Protein AF-A0A7S4PPD4-F1 (afdb_monomer_lite)

Structure (mmCIF, N/CA/C/O backbone):
data_AF-A0A7S4PPD4-F1
#
_entry.id   AF-A0A7S4PPD4-F1
#
loop_
_atom_site.group_PDB
_atom_site.id
_atom_site.type_symbol
_atom_site.label_atom_id
_atom_site.label_alt_id
_atom_site.label_comp_id
_atom_site.label_asym_id
_atom_site.label_entity_id
_atom_site.label_seq_id
_atom_site.pdbx_PDB_ins_code
_atom_site.Cartn_x
_atom_site.Cartn_y
_atom_site.Cartn_z
_atom_site.occupancy
_atom_site.B_iso_or_equiv
_atom_site.auth_seq_id
_atom_site.auth_comp_id
_atom_site.auth_asym_id
_atom_site.auth_atom_id
_atom_site.pdbx_PDB_model_num
ATOM 1 N N . MET A 1 1 ? 15.204 -12.768 -31.966 1.00 39.75 1 MET A N 1
ATOM 2 C CA . MET A 1 1 ? 15.527 -13.145 -30.579 1.00 39.75 1 MET A CA 1
ATOM 3 C C . MET A 1 1 ? 14.424 -12.548 -29.740 1.00 39.75 1 MET A C 1
ATOM 5 O O . MET A 1 1 ? 14.304 -11.334 -29.702 1.00 39.75 1 MET A O 1
ATOM 9 N N . THR A 1 2 ? 13.511 -13.377 -29.250 1.00 47.88 2 THR A N 1
ATOM 10 C CA . THR A 1 2 ? 12.399 -12.933 -28.409 1.00 47.88 2 THR A CA 1
ATOM 11 C C . THR A 1 2 ? 12.986 -12.726 -27.021 1.00 47.88 2 THR A C 1
ATOM 13 O O . THR A 1 2 ? 13.083 -13.671 -26.244 1.00 47.88 2 THR A O 1
ATOM 16 N N . GLU A 1 3 ? 13.506 -11.528 -26.757 1.00 46.72 3 GLU A N 1
ATOM 17 C CA . GLU A 1 3 ? 13.796 -11.117 -25.387 1.00 46.72 3 GLU A CA 1
ATOM 18 C C . GLU A 1 3 ? 12.474 -11.192 -24.631 1.00 46.72 3 GLU A C 1
ATOM 20 O O . GLU A 1 3 ? 11.527 -10.461 -24.926 1.00 46.72 3 GLU A O 1
ATOM 25 N N . CYS A 1 4 ? 12.367 -12.163 -23.724 1.00 43.53 4 CYS A N 1
ATOM 26 C CA . CYS A 1 4 ? 11.297 -12.165 -22.745 1.00 43.53 4 CYS A CA 1
ATOM 27 C C . CYS A 1 4 ? 11.366 -10.802 -22.045 1.00 43.53 4 CYS A C 1
ATOM 29 O O . CYS A 1 4 ? 12.443 -10.478 -21.532 1.00 43.53 4 CYS A O 1
ATOM 31 N N . PRO A 1 5 ? 10.290 -9.991 -22.041 1.00 50.38 5 PRO A N 1
ATOM 32 C CA . PRO A 1 5 ? 10.300 -8.749 -21.287 1.00 50.38 5 PRO A CA 1
ATOM 33 C C . PRO A 1 5 ? 10.686 -9.114 -19.857 1.00 50.38 5 PRO A C 1
ATOM 35 O O . PRO A 1 5 ? 10.174 -10.098 -19.314 1.00 50.38 5 PRO A O 1
ATOM 38 N N . HIS A 1 6 ? 11.671 -8.395 -19.317 1.00 52.25 6 HIS A N 1
ATOM 39 C CA . HIS A 1 6 ? 12.204 -8.605 -17.974 1.00 52.25 6 HIS A CA 1
ATOM 40 C C . HIS A 1 6 ? 11.052 -8.912 -17.008 1.00 52.25 6 HIS A C 1
ATOM 42 O O . HIS A 1 6 ? 9.996 -8.295 -17.132 1.00 52.25 6 HIS A O 1
ATOM 48 N N . ALA A 1 7 ? 11.222 -9.846 -16.067 1.00 54.72 7 ALA A N 1
ATOM 49 C CA . ALA A 1 7 ? 10.129 -10.310 -15.198 1.00 54.72 7 ALA A CA 1
ATOM 50 C C . ALA A 1 7 ? 9.372 -9.162 -14.488 1.00 54.72 7 ALA A C 1
ATOM 52 O O . ALA A 1 7 ? 8.185 -9.292 -14.196 1.00 54.72 7 ALA A O 1
ATOM 53 N N . ASP A 1 8 ? 10.038 -8.020 -14.303 1.00 52.19 8 ASP A N 1
ATOM 54 C CA . ASP A 1 8 ? 9.503 -6.790 -13.713 1.00 52.19 8 ASP A CA 1
ATOM 55 C C . ASP A 1 8 ? 8.584 -5.984 -14.658 1.00 52.19 8 ASP A C 1
ATOM 57 O O . ASP A 1 8 ? 7.686 -5.290 -14.196 1.00 52.19 8 ASP A O 1
ATOM 61 N N . PHE A 1 9 ? 8.741 -6.115 -15.982 1.00 54.75 9 PHE A N 1
ATOM 62 C CA . PHE A 1 9 ? 7.872 -5.500 -17.001 1.00 54.75 9 PHE A CA 1
ATOM 63 C C . PHE A 1 9 ? 6.694 -6.391 -17.398 1.00 54.75 9 PHE A C 1
ATOM 65 O O . PHE A 1 9 ? 5.952 -6.072 -18.332 1.00 54.75 9 PHE A O 1
ATOM 72 N N . HIS A 1 10 ? 6.503 -7.531 -16.729 1.00 61.72 10 HIS A N 1
ATOM 73 C CA . HIS A 1 10 ? 5.311 -8.325 -16.971 1.00 61.72 10 HIS A CA 1
ATOM 74 C C . HIS A 1 10 ? 4.081 -7.475 -16.606 1.00 61.72 10 HIS A C 1
ATOM 76 O O . HIS A 1 10 ? 4.024 -6.948 -15.496 1.00 61.72 10 HIS A O 1
ATOM 82 N N . PRO A 1 11 ? 3.056 -7.363 -17.470 1.00 62.78 11 PRO A N 1
ATOM 83 C CA . PRO A 1 11 ? 1.934 -6.436 -17.274 1.00 62.78 11 PRO A CA 1
ATOM 84 C C . PRO A 1 11 ? 1.114 -6.697 -16.003 1.00 62.78 11 PRO A C 1
ATOM 86 O O . PRO A 1 11 ? 0.300 -5.870 -15.615 1.00 62.78 11 PRO A O 1
ATOM 89 N N . VAL A 1 12 ? 1.290 -7.856 -15.364 1.00 64.19 12 VAL A N 1
ATOM 90 C CA . VAL A 1 12 ? 0.705 -8.166 -14.049 1.00 64.19 12 VAL A CA 1
ATOM 91 C C . VAL A 1 12 ? 1.536 -7.572 -12.912 1.00 64.19 12 VAL A C 1
ATOM 93 O O . VAL A 1 12 ? 0.963 -7.021 -11.982 1.00 64.19 12 VAL A O 1
ATOM 96 N N . VAL A 1 13 ? 2.866 -7.656 -13.001 1.00 64.31 13 VAL A N 1
ATOM 97 C CA . VAL A 1 13 ? 3.790 -7.075 -12.015 1.00 64.31 13 VAL A CA 1
ATOM 98 C C . VAL A 1 13 ? 3.718 -5.557 -12.107 1.00 64.31 13 VAL A C 1
ATOM 100 O O . VAL A 1 13 ? 3.440 -4.909 -11.108 1.00 64.31 13 VAL A O 1
ATOM 103 N N . ALA A 1 14 ? 3.777 -5.020 -13.328 1.00 67.25 14 ALA A N 1
ATOM 104 C CA . ALA A 1 14 ? 3.651 -3.592 -13.596 1.00 67.25 14 ALA A CA 1
ATOM 105 C C . ALA A 1 14 ? 2.332 -2.976 -13.103 1.00 67.25 14 ALA A C 1
ATOM 107 O O . ALA A 1 14 ? 2.296 -1.777 -12.890 1.00 67.25 14 ALA A O 1
ATOM 108 N N . LYS A 1 15 ? 1.255 -3.759 -12.920 1.00 68.56 15 LYS A N 1
ATOM 109 C CA . LYS A 1 15 ? -0.036 -3.303 -12.354 1.00 68.56 15 LYS A CA 1
ATOM 110 C C . LYS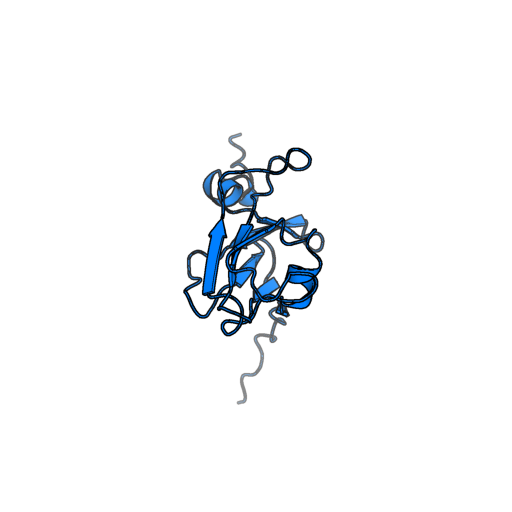 A 1 15 ? -0.088 -3.302 -10.826 1.00 68.56 15 LYS A C 1
ATOM 112 O O . LYS A 1 15 ? -1.053 -2.811 -10.252 1.00 68.56 15 LYS A O 1
ATOM 117 N N . LEU A 1 16 ? 0.883 -3.939 -10.184 1.00 73.44 16 LEU A N 1
ATOM 118 C CA . LEU A 1 16 ? 0.967 -4.094 -8.733 1.00 73.44 16 LEU A CA 1
ATOM 119 C C . LEU A 1 16 ? 2.178 -3.364 -8.150 1.00 73.44 16 LEU A C 1
ATOM 121 O O . LEU A 1 16 ? 2.342 -3.364 -6.931 1.00 73.44 16 LEU A O 1
ATOM 125 N N . THR A 1 17 ? 3.010 -2.772 -9.009 1.00 79.44 17 THR A N 1
ATOM 126 C CA . THR A 1 17 ? 4.183 -1.987 -8.639 1.00 79.44 17 THR A CA 1
ATOM 127 C C . THR A 1 17 ? 3.769 -0.740 -7.875 1.00 79.44 17 THR A C 1
ATOM 129 O O . THR A 1 17 ? 3.018 0.091 -8.372 1.00 79.44 17 THR A O 1
ATOM 132 N N . LEU A 1 18 ? 4.274 -0.601 -6.657 1.00 80.56 18 LEU A N 1
ATOM 133 C CA . LEU A 1 18 ? 4.014 0.561 -5.809 1.00 80.56 18 LEU A CA 1
ATOM 134 C C . LEU A 1 18 ? 5.202 1.511 -5.765 1.00 80.56 18 LEU A C 1
ATOM 136 O O . LEU A 1 18 ? 5.009 2.715 -5.648 1.00 80.56 18 LEU A O 1
ATOM 140 N N . CYS A 1 19 ? 6.416 0.970 -5.840 1.00 79.44 19 CYS A N 1
ATOM 141 C CA . CYS A 1 19 ? 7.635 1.757 -5.826 1.00 79.44 19 CYS A CA 1
ATOM 142 C C . CYS A 1 19 ? 8.847 0.958 -6.311 1.00 79.44 19 CYS A C 1
ATOM 144 O O . CYS A 1 19 ? 8.804 -0.274 -6.390 1.00 79.44 19 CYS A O 1
ATOM 146 N N . ASP A 1 20 ? 9.932 1.670 -6.608 1.00 78.38 20 ASP A N 1
ATOM 147 C CA . ASP A 1 20 ? 11.206 1.072 -6.994 1.00 78.38 20 ASP A CA 1
ATOM 148 C C . ASP A 1 20 ? 12.029 0.653 -5.767 1.00 78.38 20 ASP A C 1
ATOM 150 O O . ASP A 1 20 ? 12.014 1.296 -4.717 1.00 78.38 20 ASP A O 1
ATOM 154 N N . ASP A 1 21 ? 12.762 -0.447 -5.911 1.00 75.56 21 ASP A N 1
ATOM 155 C CA . ASP A 1 21 ? 13.779 -0.893 -4.962 1.00 75.56 21 ASP A CA 1
ATOM 156 C C . ASP A 1 21 ? 15.141 -0.356 -5.425 1.00 75.56 21 ASP A C 1
ATOM 158 O O . ASP A 1 21 ? 15.779 -0.943 -6.306 1.00 75.56 21 ASP A O 1
ATOM 162 N N . GLU A 1 22 ? 15.583 0.766 -4.845 1.00 69.31 22 GLU A N 1
ATOM 163 C CA . GLU A 1 22 ? 16.870 1.401 -5.174 1.00 69.31 22 GLU A CA 1
ATOM 164 C C . GLU A 1 22 ? 18.081 0.501 -4.867 1.00 69.31 22 GLU A C 1
ATOM 166 O O . GLU A 1 22 ? 19.146 0.674 -5.461 1.00 69.31 22 GLU A O 1
ATOM 171 N N . GLU A 1 23 ? 17.938 -0.488 -3.977 1.00 68.69 23 GLU A N 1
ATOM 172 C CA . GLU A 1 23 ? 19.042 -1.364 -3.574 1.00 68.69 23 GLU A CA 1
ATOM 173 C C . GLU A 1 23 ? 19.341 -2.428 -4.641 1.00 68.69 23 GLU A C 1
ATOM 175 O O . GLU A 1 23 ? 20.498 -2.782 -4.877 1.00 68.69 23 GLU A O 1
ATOM 180 N N . THR A 1 24 ? 18.304 -2.937 -5.314 1.00 67.31 24 THR A N 1
ATOM 181 C CA . THR A 1 24 ? 18.438 -4.040 -6.287 1.00 67.31 24 THR A CA 1
ATOM 182 C C . THR A 1 24 ? 17.940 -3.717 -7.693 1.00 67.31 24 THR A C 1
ATOM 184 O O . THR A 1 24 ? 17.929 -4.588 -8.576 1.00 67.31 24 THR A O 1
ATOM 187 N N . ASN A 1 25 ? 17.567 -2.456 -7.925 1.00 70.38 25 ASN A N 1
ATOM 188 C CA . ASN A 1 25 ? 16.954 -1.982 -9.163 1.00 70.38 25 ASN A CA 1
ATOM 189 C C . ASN A 1 25 ? 15.724 -2.838 -9.540 1.00 70.38 25 ASN A C 1
ATOM 191 O O . ASN A 1 25 ? 15.522 -3.187 -10.709 1.00 70.38 25 ASN A O 1
ATOM 195 N N . GLY A 1 26 ? 14.986 -3.272 -8.514 1.00 76.00 26 GLY A N 1
ATOM 196 C CA . GLY A 1 26 ? 13.758 -4.059 -8.599 1.00 76.00 26 GLY A CA 1
ATOM 197 C C . GLY A 1 26 ? 12.530 -3.199 -8.328 1.00 76.00 26 GLY A C 1
ATOM 198 O O . GLY A 1 26 ? 12.621 -1.976 -8.301 1.00 76.00 26 GLY A O 1
ATOM 199 N N . VAL A 1 27 ? 11.385 -3.843 -8.109 1.00 81.75 27 VAL A N 1
ATOM 200 C CA . VAL A 1 27 ? 10.141 -3.154 -7.744 1.00 81.75 27 VAL A CA 1
ATOM 201 C C . VAL A 1 27 ? 9.495 -3.808 -6.532 1.00 81.75 27 VAL A C 1
ATOM 203 O O . VAL A 1 27 ? 9.564 -5.027 -6.357 1.00 81.75 27 VAL A O 1
ATOM 206 N N . PHE A 1 28 ? 8.835 -3.002 -5.707 1.00 85.88 28 PHE A N 1
ATOM 207 C CA . PHE A 1 28 ? 7.973 -3.479 -4.637 1.00 85.88 28 PHE A CA 1
ATOM 208 C C . PHE A 1 28 ? 6.550 -3.648 -5.141 1.00 85.88 28 PHE A C 1
ATOM 210 O O . PHE A 1 28 ? 5.938 -2.713 -5.662 1.00 85.88 28 PHE A O 1
ATOM 217 N N . ILE A 1 29 ? 6.006 -4.839 -4.919 1.00 86.75 29 ILE A N 1
ATOM 218 C CA . ILE A 1 29 ? 4.606 -5.148 -5.194 1.00 86.75 29 ILE A CA 1
ATOM 219 C C . ILE A 1 29 ? 3.872 -5.491 -3.905 1.00 86.75 29 ILE A C 1
ATOM 221 O O . ILE A 1 29 ? 4.461 -6.031 -2.962 1.00 86.75 29 ILE A O 1
ATOM 225 N N . LEU A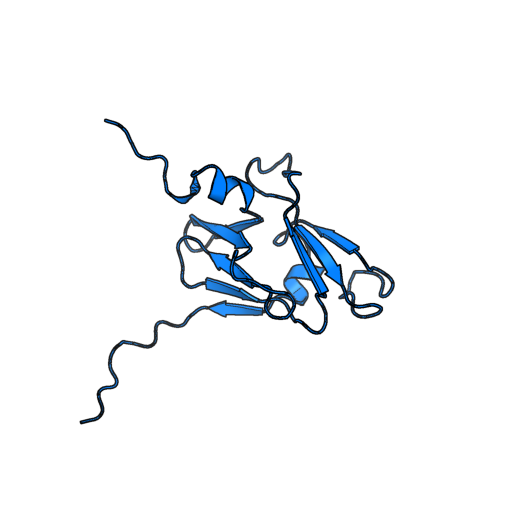 1 30 ? 2.566 -5.220 -3.870 1.00 86.81 30 LEU A N 1
ATOM 226 C CA . LEU A 1 30 ? 1.707 -5.772 -2.826 1.00 86.81 30 LEU A CA 1
ATOM 227 C C . LEU A 1 30 ? 1.666 -7.295 -2.978 1.00 86.81 30 LEU A C 1
ATOM 229 O O . LEU A 1 30 ? 1.279 -7.802 -4.032 1.00 86.81 30 LEU A O 1
ATOM 233 N N . ASP A 1 31 ? 2.060 -8.023 -1.932 1.00 83.56 31 ASP A N 1
ATOM 234 C CA . ASP A 1 31 ? 2.048 -9.483 -1.977 1.00 83.56 31 ASP A CA 1
ATOM 235 C C . ASP A 1 31 ? 0.604 -9.980 -2.187 1.00 83.56 31 ASP A C 1
ATOM 237 O O . ASP A 1 31 ? -0.259 -9.680 -1.358 1.00 83.56 31 ASP A O 1
ATOM 241 N N . PRO A 1 32 ? 0.302 -10.759 -3.242 1.00 73.81 32 PRO A N 1
ATOM 242 C CA . PRO A 1 32 ? -1.031 -11.331 -3.441 1.00 73.81 32 PRO A CA 1
ATOM 243 C C . PRO A 1 32 ? -1.444 -12.303 -2.324 1.00 73.81 32 PRO A C 1
ATOM 245 O O . PRO A 1 32 ? -2.633 -12.549 -2.139 1.00 73.81 32 PRO A O 1
ATOM 248 N N . GLY A 1 33 ? -0.481 -12.857 -1.578 1.00 77.06 33 GLY A N 1
ATOM 249 C CA . GLY A 1 33 ? -0.724 -13.649 -0.372 1.00 77.06 33 GLY A CA 1
ATOM 250 C C . GLY A 1 33 ? -0.928 -12.813 0.894 1.00 77.06 33 GLY A C 1
ATOM 251 O O . GLY A 1 33 ? -1.183 -13.384 1.957 1.00 77.06 33 GLY A O 1
ATOM 252 N N . SER A 1 34 ? -0.801 -11.484 0.812 1.00 77.81 34 SER A N 1
ATOM 253 C CA . SER A 1 34 ? -1.135 -10.607 1.931 1.00 77.81 34 SER A CA 1
ATOM 254 C C . SER A 1 34 ? -2.636 -10.657 2.214 1.00 77.81 34 SER A C 1
ATOM 256 O O . SER A 1 34 ? -3.475 -10.759 1.320 1.00 77.81 34 SER A O 1
ATOM 258 N N . ALA A 1 35 ? -2.968 -10.640 3.497 1.00 76.00 35 ALA A N 1
ATOM 259 C CA . ALA A 1 35 ? -4.329 -10.773 3.988 1.00 76.00 35 ALA A CA 1
ATOM 260 C C . ALA A 1 35 ? -4.626 -9.630 4.963 1.00 76.00 35 ALA A C 1
ATOM 262 O O . ALA A 1 35 ? -3.683 -9.068 5.533 1.00 76.00 35 ALA A O 1
ATOM 263 N N . PRO A 1 36 ? -5.909 -9.318 5.227 1.00 67.94 36 PRO A N 1
ATOM 264 C CA . PRO A 1 36 ? -6.262 -8.496 6.377 1.00 67.94 36 PRO A CA 1
ATOM 265 C C . PRO A 1 36 ? -5.640 -9.147 7.621 1.00 67.94 36 PRO A C 1
ATOM 267 O O . PRO A 1 36 ? -5.976 -10.287 7.940 1.00 67.94 36 PRO A O 1
ATOM 270 N N . ASN A 1 37 ? -4.683 -8.441 8.241 1.00 73.56 37 ASN A N 1
ATOM 271 C CA . ASN A 1 37 ? -3.805 -8.815 9.371 1.00 73.56 37 ASN A CA 1
ATOM 272 C C . ASN A 1 37 ? -2.326 -9.099 9.043 1.00 73.56 37 ASN A C 1
ATOM 274 O O . ASN A 1 37 ? -1.527 -9.212 9.972 1.00 73.56 37 ASN A O 1
ATOM 278 N N . ASN A 1 38 ? -1.932 -9.211 7.774 1.00 82.88 38 ASN A N 1
ATOM 279 C CA . ASN A 1 38 ? -0.529 -9.388 7.377 1.00 82.88 38 ASN A CA 1
ATOM 280 C C . ASN A 1 38 ? -0.259 -8.721 6.025 1.00 82.88 38 ASN A C 1
ATOM 282 O O . ASN A 1 38 ? 0.069 -9.370 5.028 1.00 82.88 38 ASN A O 1
ATOM 286 N N . TRP A 1 39 ? -0.464 -7.409 6.000 1.00 87.31 39 TRP A N 1
ATOM 287 C CA . TRP A 1 39 ? -0.190 -6.573 4.844 1.00 87.31 39 TRP A CA 1
ATOM 288 C C . TRP A 1 39 ? 1.317 -6.414 4.662 1.00 87.31 39 TRP A C 1
ATOM 290 O O . TRP A 1 39 ? 2.017 -5.974 5.578 1.00 87.31 39 TRP A O 1
ATOM 300 N N . ARG A 1 40 ? 1.825 -6.785 3.484 1.00 88.44 40 ARG A N 1
ATOM 301 C CA . ARG A 1 40 ? 3.255 -6.713 3.185 1.00 88.44 40 ARG A CA 1
ATOM 302 C C . ARG A 1 40 ? 3.533 -6.427 1.717 1.00 88.44 40 ARG A C 1
ATOM 304 O O . ARG A 1 40 ? 2.844 -6.948 0.841 1.00 88.44 40 ARG A O 1
ATOM 311 N N . LEU A 1 41 ? 4.564 -5.628 1.479 1.00 87.56 41 LEU A N 1
ATOM 312 C CA . LEU A 1 41 ? 5.166 -5.416 0.171 1.00 87.56 41 LEU A CA 1
ATOM 313 C C . LEU A 1 41 ? 6.401 -6.288 0.060 1.00 87.56 41 LEU A C 1
ATOM 315 O O . LEU A 1 41 ? 7.146 -6.435 1.030 1.00 87.56 41 LEU A O 1
ATOM 319 N N . VAL A 1 42 ? 6.612 -6.859 -1.113 1.00 85.75 42 VAL A N 1
ATOM 320 C CA . VAL A 1 42 ? 7.755 -7.724 -1.400 1.00 85.75 42 VAL A CA 1
ATOM 321 C C . VAL A 1 42 ? 8.503 -7.173 -2.601 1.00 85.75 42 VAL A C 1
ATOM 323 O O . VAL A 1 42 ? 7.877 -6.767 -3.582 1.00 85.75 42 VAL A O 1
ATOM 326 N N . SER A 1 43 ? 9.832 -7.136 -2.507 1.00 84.50 43 SER A N 1
ATOM 327 C CA . SER A 1 43 ? 10.674 -6.838 -3.664 1.00 84.50 43 SER A CA 1
ATOM 328 C C . SER A 1 43 ? 10.658 -8.025 -4.625 1.00 84.50 43 SER A C 1
ATOM 330 O O . SER A 1 43 ? 10.697 -9.185 -4.207 1.00 84.50 43 SER A O 1
ATOM 332 N N . THR A 1 44 ? 10.615 -7.755 -5.927 1.00 79.12 44 THR A N 1
ATOM 333 C CA . THR A 1 44 ? 10.726 -8.797 -6.959 1.00 79.12 44 THR A CA 1
ATOM 334 C C . THR A 1 44 ? 12.144 -9.348 -7.099 1.00 79.12 44 THR A C 1
ATOM 336 O O . THR A 1 44 ? 12.324 -10.441 -7.641 1.00 79.12 44 THR A O 1
ATOM 339 N N . ARG A 1 45 ? 13.156 -8.613 -6.618 1.00 75.31 45 ARG A N 1
ATOM 340 C CA . ARG A 1 45 ? 14.579 -8.924 -6.837 1.00 75.31 45 ARG A CA 1
ATOM 341 C C . ARG A 1 45 ? 15.377 -9.182 -5.565 1.00 75.31 45 ARG A C 1
ATOM 343 O O . ARG A 1 45 ? 16.502 -9.675 -5.654 1.00 75.31 45 ARG A O 1
ATOM 350 N N . SER A 1 46 ? 14.813 -8.904 -4.395 1.00 75.81 46 SER A N 1
ATOM 351 C CA . SER A 1 46 ? 15.475 -9.107 -3.108 1.00 75.81 46 SER A CA 1
ATOM 352 C C . SER A 1 46 ? 14.555 -9.795 -2.100 1.00 75.81 46 SER A C 1
ATOM 354 O O . SER A 1 46 ? 13.336 -9.815 -2.241 1.00 75.81 46 SER A O 1
ATOM 356 N N . ASN A 1 47 ? 15.137 -10.344 -1.030 1.00 76.81 47 ASN A N 1
ATOM 357 C CA . ASN A 1 47 ? 14.370 -10.847 0.120 1.00 76.81 47 ASN A CA 1
ATOM 358 C C . ASN A 1 47 ? 13.924 -9.708 1.056 1.00 76.81 47 ASN A C 1
ATOM 360 O O . ASN A 1 47 ? 13.712 -9.927 2.255 1.00 76.81 47 ASN A O 1
ATOM 364 N N . PHE A 1 48 ? 13.852 -8.484 0.537 1.00 81.06 48 PHE A N 1
ATOM 365 C CA . PHE A 1 48 ? 13.394 -7.333 1.281 1.00 81.06 48 PHE A CA 1
ATOM 366 C C . PHE A 1 48 ? 11.874 -7.273 1.234 1.00 81.06 48 PHE A C 1
ATOM 368 O O . PHE A 1 48 ? 11.248 -7.374 0.174 1.00 81.06 48 PHE A O 1
ATOM 375 N N . MET A 1 49 ? 11.274 -7.120 2.407 1.00 85.69 49 MET A N 1
ATOM 376 C CA . MET A 1 49 ? 9.837 -6.978 2.536 1.00 85.69 49 MET A CA 1
ATOM 377 C C . MET A 1 49 ? 9.500 -5.884 3.537 1.00 85.69 49 MET A C 1
ATOM 379 O O . MET A 1 49 ? 10.108 -5.775 4.600 1.00 85.69 49 MET A O 1
ATOM 383 N N . LEU A 1 50 ? 8.503 -5.083 3.196 1.00 86.25 50 LEU A N 1
ATOM 384 C CA . LEU A 1 50 ? 7.974 -4.030 4.050 1.00 86.25 50 LEU A CA 1
ATOM 385 C C . LEU A 1 50 ? 6.657 -4.529 4.627 1.00 86.25 50 LEU A C 1
ATOM 387 O O . LEU A 1 50 ? 5.770 -4.926 3.878 1.00 86.25 50 LEU A O 1
ATOM 391 N N . THR A 1 51 ? 6.521 -4.555 5.947 1.00 88.19 51 THR A N 1
ATOM 392 C CA . THR A 1 51 ? 5.291 -4.996 6.615 1.00 88.19 51 THR A CA 1
ATOM 393 C C . THR A 1 51 ? 4.561 -3.816 7.224 1.00 88.19 51 THR A C 1
ATOM 395 O O . THR A 1 51 ? 5.196 -2.931 7.792 1.00 88.19 51 THR A O 1
ATOM 398 N N . PHE A 1 52 ? 3.233 -3.835 7.148 1.00 87.56 52 PHE A N 1
ATOM 399 C CA . PHE A 1 52 ? 2.393 -2.840 7.802 1.00 87.56 52 PHE A CA 1
ATOM 400 C C . PHE A 1 52 ? 1.823 -3.382 9.122 1.00 87.56 52 PHE A C 1
ATOM 402 O O . PHE A 1 52 ? 1.434 -4.555 9.184 1.00 87.56 52 PHE A O 1
ATOM 409 N N . PRO A 1 53 ? 1.726 -2.538 10.163 1.00 86.62 53 PRO A N 1
ATOM 410 C CA . PRO A 1 53 ? 1.114 -2.900 11.433 1.00 86.62 53 PRO A CA 1
ATOM 411 C C . PRO A 1 53 ? -0.381 -3.175 11.252 1.00 86.62 53 PRO A C 1
ATOM 413 O O . PRO A 1 53 ? -1.145 -2.323 10.793 1.00 86.62 53 PRO A O 1
ATOM 416 N N . SER A 1 54 ? -0.810 -4.385 11.612 1.00 84.06 54 SER A N 1
ATOM 417 C CA . SER A 1 54 ? -2.195 -4.843 11.446 1.00 84.06 54 SER A CA 1
ATOM 418 C C . SER A 1 54 ? -3.185 -4.189 12.406 1.00 84.06 54 SER A C 1
ATOM 420 O O . SER A 1 54 ? -4.382 -4.191 12.147 1.00 84.06 54 SER A O 1
ATOM 422 N N . ASP A 1 55 ? -2.705 -3.610 13.504 1.00 84.38 55 ASP A N 1
ATOM 423 C CA . ASP A 1 55 ? -3.507 -2.826 14.443 1.00 84.38 55 ASP A CA 1
ATOM 424 C C . ASP A 1 55 ? -3.810 -1.408 13.929 1.00 84.38 55 ASP A C 1
ATOM 426 O O . ASP A 1 55 ? -4.711 -0.740 14.444 1.00 84.38 55 ASP A O 1
ATOM 430 N N . VAL A 1 56 ? -3.080 -0.967 12.901 1.00 85.50 56 VAL A N 1
ATOM 431 C CA . VAL A 1 56 ? -3.232 0.338 12.249 1.00 85.50 56 VAL A CA 1
ATOM 432 C C . VAL A 1 56 ? -3.932 0.189 10.905 1.00 85.50 56 VAL A C 1
ATOM 434 O O . VAL A 1 56 ? -4.928 0.871 10.655 1.00 85.50 56 VAL A O 1
ATOM 437 N N . VAL A 1 57 ? -3.451 -0.721 10.056 1.00 88.69 57 VAL A N 1
ATOM 438 C CA . VAL A 1 57 ? -3.931 -0.896 8.683 1.00 88.69 57 VAL A CA 1
ATOM 439 C C . VAL A 1 57 ? -4.999 -1.978 8.622 1.00 88.69 57 VAL A C 1
ATOM 441 O O . VAL A 1 57 ? -4.725 -3.168 8.773 1.00 88.69 57 VAL A O 1
ATOM 444 N N . HIS A 1 58 ? -6.219 -1.555 8.310 1.00 87.44 58 HIS A N 1
ATOM 445 C CA . HIS A 1 58 ? -7.347 -2.444 8.092 1.00 87.44 58 HIS A CA 1
ATOM 446 C C . HIS A 1 58 ? -7.258 -3.126 6.722 1.00 87.44 58 HIS A C 1
ATOM 448 O O . HIS A 1 58 ? -7.383 -4.350 6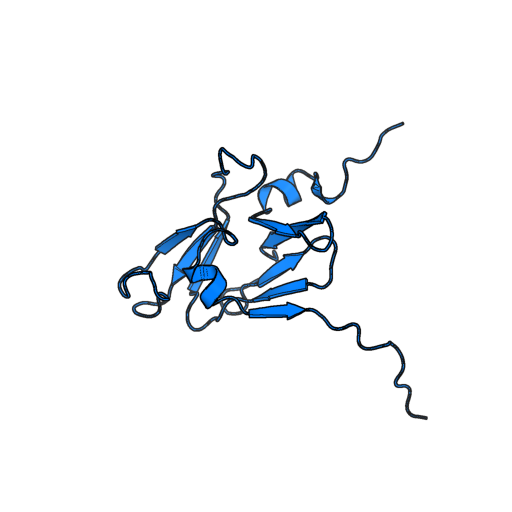.615 1.00 87.44 58 HIS A O 1
ATOM 454 N N . LYS A 1 59 ? -7.012 -2.343 5.665 1.00 88.00 59 LYS A N 1
ATOM 455 C CA . LYS A 1 59 ? -7.023 -2.836 4.285 1.00 88.00 59 LYS A CA 1
ATOM 456 C C . LYS A 1 59 ? -6.086 -2.045 3.380 1.00 88.00 59 LYS A C 1
ATOM 458 O O . LYS A 1 59 ? -6.018 -0.826 3.474 1.00 88.00 59 LYS A O 1
ATOM 463 N N . LEU A 1 60 ? -5.417 -2.752 2.471 1.00 88.31 60 LEU A N 1
ATOM 464 C CA . LEU A 1 60 ? -4.643 -2.164 1.383 1.00 88.31 60 LEU A CA 1
ATOM 465 C C . LEU A 1 60 ? -5.308 -2.461 0.045 1.00 88.31 60 LEU A C 1
ATOM 467 O O . LEU A 1 60 ? -5.750 -3.581 -0.206 1.00 88.31 60 LEU A O 1
ATOM 471 N N . THR A 1 61 ? -5.389 -1.451 -0.812 1.00 86.88 61 THR A N 1
ATOM 472 C CA . THR A 1 61 ? -5.903 -1.581 -2.176 1.00 86.88 61 THR A CA 1
ATOM 473 C C . THR A 1 61 ? -4.974 -0.838 -3.123 1.00 86.88 61 THR A C 1
ATOM 475 O O . THR A 1 61 ? -4.790 0.367 -2.981 1.00 86.88 61 THR A O 1
ATOM 478 N N . VAL A 1 62 ? -4.401 -1.546 -4.094 1.00 86.88 62 VAL A N 1
ATOM 479 C CA . VAL A 1 62 ? -3.650 -0.916 -5.187 1.00 86.88 62 VAL A CA 1
ATOM 480 C C . VAL A 1 62 ? -4.660 -0.350 -6.180 1.00 86.88 62 VAL A C 1
ATOM 482 O O . VAL A 1 62 ? -5.515 -1.085 -6.682 1.00 86.88 62 VAL A O 1
ATOM 485 N N . LEU A 1 63 ? -4.613 0.957 -6.417 1.00 85.94 63 LEU A N 1
ATOM 486 C CA . LEU A 1 63 ? -5.458 1.619 -7.404 1.00 85.94 63 LEU A CA 1
ATOM 487 C C . LEU A 1 63 ? -4.792 1.566 -8.776 1.00 85.94 63 LEU A C 1
ATOM 489 O O . LEU A 1 63 ? -3.580 1.487 -8.882 1.00 85.94 63 LEU A O 1
ATOM 493 N N . SER A 1 64 ? -5.588 1.647 -9.840 1.00 78.19 64 SER A N 1
ATOM 494 C CA . SER A 1 64 ? -5.071 1.745 -11.216 1.00 78.19 64 SER A CA 1
ATOM 495 C C . SER A 1 64 ? -4.620 3.164 -11.594 1.00 78.19 64 SER A C 1
ATOM 497 O O . SER A 1 64 ? -4.352 3.424 -12.763 1.00 78.19 64 SER A O 1
ATOM 499 N N . GLU A 1 65 ? -4.626 4.088 -10.631 1.00 81.50 65 GLU A N 1
ATOM 500 C CA . GLU A 1 65 ? -4.107 5.445 -10.786 1.00 81.50 65 GLU A CA 1
ATOM 501 C C . GLU A 1 65 ? -2.577 5.376 -10.682 1.00 81.50 65 GLU A C 1
ATOM 503 O O . GLU A 1 65 ? -2.062 4.900 -9.671 1.00 81.50 65 GLU A O 1
ATOM 508 N N . THR A 1 66 ? -1.869 5.822 -11.720 1.00 76.50 66 THR A N 1
ATOM 509 C CA . THR A 1 66 ? -0.400 5.862 -11.761 1.00 76.50 66 THR A CA 1
ATOM 510 C C . THR A 1 66 ? 0.121 7.278 -11.575 1.00 76.50 66 THR A C 1
ATOM 512 O O . THR A 1 66 ? -0.544 8.241 -11.971 1.00 76.50 66 THR A O 1
ATOM 515 N N . ASP A 1 67 ? 1.333 7.400 -11.039 1.00 70.88 67 ASP A N 1
ATOM 516 C CA . ASP A 1 67 ? 1.998 8.693 -10.922 1.00 70.88 67 ASP A CA 1
ATOM 517 C C . ASP A 1 67 ? 2.328 9.278 -12.312 1.00 70.88 67 ASP A C 1
ATOM 519 O O . ASP A 1 67 ? 2.913 8.586 -13.151 1.00 70.88 67 ASP A O 1
ATOM 523 N N . PRO A 1 68 ? 1.974 10.544 -12.606 1.00 65.88 68 PRO A N 1
ATOM 524 C CA . PRO A 1 68 ? 2.400 11.214 -13.835 1.00 65.88 68 PRO A CA 1
ATOM 525 C C . PRO A 1 68 ? 3.926 11.390 -13.969 1.00 65.88 68 PRO A C 1
ATOM 527 O O . PRO A 1 68 ? 4.400 11.587 -15.088 1.00 65.88 68 PRO A O 1
ATOM 530 N N . ALA A 1 69 ? 4.693 11.346 -12.875 1.00 65.56 69 ALA A N 1
ATOM 531 C CA . ALA A 1 69 ? 6.157 11.396 -12.881 1.00 65.56 69 ALA A CA 1
ATOM 532 C C . ALA A 1 69 ? 6.799 10.014 -13.102 1.00 65.56 69 ALA A C 1
ATOM 534 O O . ALA A 1 69 ? 7.859 9.920 -13.723 1.00 65.56 69 ALA A O 1
ATOM 535 N N . CYS A 1 70 ? 6.133 8.951 -12.644 1.00 63.91 70 CYS A N 1
ATOM 536 C CA . CYS A 1 70 ? 6.595 7.569 -12.710 1.00 63.91 70 CYS A CA 1
ATOM 537 C C . CYS A 1 70 ? 5.465 6.680 -13.256 1.00 63.91 70 CYS A C 1
ATOM 539 O O . CYS A 1 70 ? 4.650 6.168 -12.491 1.00 63.91 70 CYS A O 1
ATOM 541 N N . GLU A 1 71 ? 5.443 6.436 -14.575 1.00 61.72 71 GLU A N 1
ATOM 542 C CA . GLU A 1 71 ? 4.376 5.676 -15.271 1.00 61.72 71 GLU A CA 1
ATOM 543 C C . GLU A 1 71 ? 4.093 4.276 -14.685 1.00 61.72 71 GLU A C 1
ATOM 545 O O . GLU A 1 71 ? 3.043 3.691 -14.948 1.00 61.72 71 GLU A O 1
ATOM 550 N N . ASN A 1 72 ? 5.015 3.732 -13.888 1.00 66.62 72 ASN A N 1
ATOM 551 C CA . ASN A 1 72 ? 4.926 2.389 -13.324 1.00 66.62 72 ASN A CA 1
ATOM 552 C C . ASN A 1 72 ? 4.556 2.349 -11.833 1.00 66.62 72 ASN A C 1
ATOM 554 O O . ASN A 1 72 ? 4.432 1.249 -11.297 1.00 66.62 72 ASN A O 1
ATOM 558 N N . HIS A 1 73 ? 4.399 3.484 -11.143 1.00 77.25 73 HIS A N 1
ATOM 559 C CA . HIS A 1 73 ? 4.056 3.502 -9.713 1.00 77.25 73 HIS A CA 1
ATOM 560 C C . HIS A 1 73 ? 2.560 3.695 -9.529 1.00 77.25 73 HIS A C 1
ATOM 562 O O . HIS A 1 73 ? 2.003 4.727 -9.900 1.00 77.25 73 HIS A O 1
ATOM 568 N N . HIS A 1 74 ? 1.906 2.689 -8.956 1.00 83.38 74 HIS A N 1
ATOM 569 C CA . HIS A 1 74 ? 0.479 2.727 -8.663 1.00 83.38 74 HIS A CA 1
ATOM 570 C C . HIS A 1 74 ? 0.211 3.349 -7.299 1.00 83.38 74 HIS A C 1
ATOM 572 O O . HIS A 1 74 ? 0.937 3.134 -6.327 1.00 83.38 74 HIS A O 1
ATOM 578 N N . LEU A 1 75 ? -0.894 4.080 -7.218 1.00 85.62 75 LEU A N 1
ATOM 579 C CA . LEU A 1 75 ? -1.350 4.717 -5.996 1.00 85.62 75 LEU A CA 1
ATOM 580 C C . LEU A 1 75 ? -1.870 3.663 -5.010 1.00 85.62 75 LEU A C 1
ATOM 582 O O . LEU A 1 75 ? -2.756 2.862 -5.332 1.00 85.62 75 LEU A O 1
ATOM 586 N N . LEU A 1 76 ? -1.358 3.680 -3.778 1.00 87.88 76 LEU A N 1
ATOM 587 C CA . LEU A 1 76 ? -1.830 2.796 -2.720 1.00 87.88 76 LEU A CA 1
ATOM 588 C C . LEU A 1 76 ? -2.937 3.485 -1.927 1.00 87.88 76 LEU A C 1
ATOM 590 O O . LEU A 1 76 ? -2.740 4.546 -1.337 1.00 87.88 76 LEU A O 1
ATOM 594 N N . GLN A 1 77 ? -4.102 2.850 -1.862 1.00 89.81 77 GLN A N 1
ATOM 595 C CA . GLN A 1 77 ? -5.150 3.223 -0.927 1.00 89.81 77 GLN A CA 1
ATOM 596 C C . GLN A 1 77 ? -5.034 2.382 0.343 1.00 89.81 77 GLN A C 1
ATOM 598 O O . GLN A 1 77 ? -5.198 1.158 0.326 1.00 89.81 77 GLN A O 1
ATOM 603 N N . VAL A 1 78 ? -4.796 3.070 1.450 1.00 89.25 78 VAL A N 1
ATOM 604 C CA . VAL A 1 78 ? -4.667 2.517 2.792 1.00 89.25 78 VAL A CA 1
ATOM 605 C C . VAL A 1 78 ? -5.926 2.857 3.574 1.00 89.25 78 VAL A C 1
ATOM 607 O O . VAL A 1 78 ? -6.294 4.021 3.718 1.00 89.25 78 VAL A O 1
ATOM 610 N N . GLU A 1 79 ? -6.610 1.838 4.073 1.00 89.44 79 GLU A N 1
ATOM 611 C CA . GLU A 1 79 ? -7.721 1.996 5.004 1.00 89.44 79 GLU A CA 1
ATOM 612 C C . GLU A 1 79 ? -7.209 1.727 6.421 1.00 89.44 79 GLU A C 1
ATOM 614 O O . GLU A 1 79 ? -6.679 0.646 6.698 1.00 89.44 79 GLU A O 1
ATOM 619 N N . PHE A 1 80 ? -7.368 2.694 7.321 1.00 88.25 80 PHE A N 1
ATOM 620 C CA . PHE A 1 80 ? -6.956 2.582 8.715 1.00 88.25 80 PHE A CA 1
ATOM 621 C C . PHE A 1 80 ? -8.106 2.145 9.613 1.00 88.25 80 PHE A C 1
ATOM 623 O O . PHE A 1 80 ? -9.285 2.416 9.367 1.00 88.25 80 PHE A O 1
ATOM 630 N N . HIS A 1 81 ? -7.746 1.526 10.732 1.00 86.38 81 HIS A N 1
ATOM 631 C CA . HIS A 1 81 ? -8.663 1.389 11.850 1.00 86.38 81 HIS A CA 1
ATOM 632 C C . HIS A 1 81 ? -9.048 2.774 12.405 1.00 86.38 81 HIS A C 1
ATOM 634 O O . HIS A 1 81 ? -8.242 3.705 12.443 1.00 86.38 81 HIS A O 1
ATOM 640 N N . LYS A 1 82 ? -10.302 2.925 12.849 1.00 84.38 82 LYS A N 1
ATOM 641 C CA . LYS A 1 82 ? -10.823 4.199 13.376 1.00 84.38 82 LYS A CA 1
ATOM 642 C C . LYS A 1 82 ? -9.953 4.705 14.531 1.00 84.38 82 LYS A C 1
ATOM 644 O O . LYS A 1 82 ? -9.777 3.988 15.515 1.00 84.38 82 LYS A O 1
ATOM 649 N N . GLY A 1 83 ? -9.437 5.931 14.421 1.00 81.56 83 GLY A N 1
ATOM 650 C CA . GLY A 1 83 ? -8.582 6.536 15.447 1.00 81.56 83 GLY A CA 1
ATOM 651 C C . GLY A 1 83 ? -7.141 6.016 15.469 1.00 81.56 83 GLY A C 1
ATOM 652 O O . GLY A 1 83 ? -6.423 6.290 16.429 1.00 81.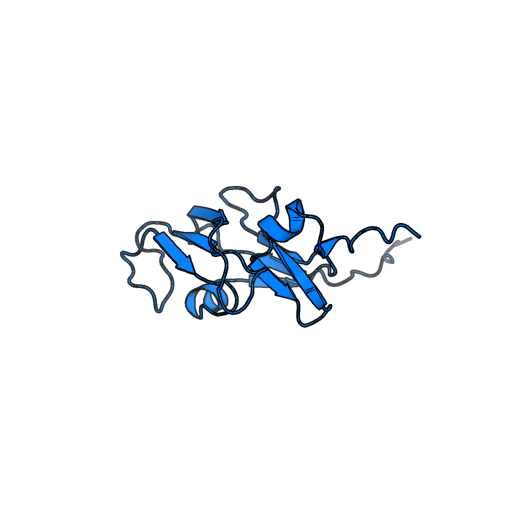56 83 GLY A O 1
ATOM 653 N N . LYS A 1 84 ? -6.718 5.241 14.461 1.00 84.00 84 LYS A N 1
ATOM 654 C CA . LYS A 1 84 ? -5.371 4.651 14.370 1.00 84.00 84 LYS A CA 1
ATOM 655 C C . LYS A 1 84 ? -4.519 5.224 13.240 1.00 84.00 84 LYS A C 1
ATOM 657 O O . LYS A 1 84 ? -3.414 4.737 13.036 1.00 84.00 84 LYS A O 1
ATOM 662 N N . ALA A 1 85 ? -5.002 6.239 12.525 1.00 82.38 85 ALA A N 1
ATOM 663 C CA . ALA A 1 85 ? -4.224 6.883 11.472 1.00 82.38 85 ALA A CA 1
ATOM 664 C C . ALA A 1 85 ? -2.895 7.438 12.033 1.00 82.38 85 ALA A C 1
ATOM 666 O O . ALA A 1 85 ? -2.908 8.073 13.096 1.00 82.38 85 ALA A O 1
ATOM 667 N N . PRO A 1 86 ? -1.758 7.189 11.362 1.00 81.50 86 PRO A N 1
ATOM 668 C CA . PRO A 1 86 ? -0.462 7.657 11.831 1.00 81.50 86 PRO A CA 1
ATOM 669 C C . PRO A 1 86 ? -0.260 9.158 11.583 1.00 81.50 86 PRO A C 1
ATOM 671 O O . PRO A 1 86 ? -0.742 9.678 10.578 1.00 81.50 86 PRO A O 1
ATOM 674 N N . PRO A 1 87 ? 0.497 9.867 12.438 1.00 77.19 87 PRO A N 1
ATOM 675 C CA . PRO A 1 87 ? 0.931 11.232 12.145 1.00 77.19 87 PRO A CA 1
ATOM 676 C C . PRO A 1 87 ? 1.762 11.259 10.848 1.00 77.19 87 PRO A C 1
ATOM 678 O O . PRO A 1 87 ? 2.552 10.337 10.648 1.00 77.19 87 PRO A O 1
ATOM 681 N N . PRO A 1 88 ? 1.644 12.288 9.988 1.00 75.69 88 PRO A N 1
ATOM 682 C CA . PRO A 1 88 ? 0.911 13.553 10.148 1.00 75.69 88 PRO A CA 1
ATOM 683 C C . PRO A 1 88 ? -0.594 13.516 9.810 1.00 75.69 88 PRO A C 1
ATOM 685 O O . PRO A 1 88 ? -1.232 14.571 9.791 1.00 75.69 88 PRO A O 1
ATOM 688 N N . LEU A 1 89 ? -1.186 12.350 9.540 1.00 79.62 89 LEU A N 1
ATOM 689 C CA . LEU A 1 89 ? -2.603 12.268 9.183 1.00 79.62 89 LEU A CA 1
ATOM 690 C C . LEU A 1 89 ? -3.499 12.564 10.396 1.00 79.62 89 LEU A C 1
ATOM 692 O O . LEU A 1 89 ? -3.188 12.162 11.522 1.00 79.62 89 LEU A O 1
ATOM 696 N N . PRO A 1 90 ? -4.643 13.241 10.194 1.00 79.88 90 PRO A N 1
ATOM 697 C CA . PRO A 1 90 ? -5.607 13.434 11.264 1.00 79.88 90 PRO A CA 1
ATOM 698 C C . PRO A 1 90 ? -6.151 12.078 11.729 1.00 79.88 90 PRO A C 1
ATOM 700 O O . PRO A 1 90 ? -6.437 11.209 10.905 1.00 79.88 90 PRO A O 1
ATOM 703 N N . SER A 1 91 ? -6.341 11.897 13.040 1.00 75.62 91 SER A N 1
ATOM 704 C CA . SER A 1 91 ? -6.774 10.617 13.634 1.00 75.62 91 SER A CA 1
ATOM 705 C C . SER A 1 91 ? -8.136 10.118 13.126 1.00 75.62 91 SER A C 1
ATOM 707 O O . SER A 1 91 ? -8.422 8.924 13.217 1.00 75.62 91 SER A O 1
ATOM 709 N N . ASP A 1 92 ? -8.950 11.010 12.556 1.00 78.19 92 ASP A N 1
ATOM 710 C CA . ASP A 1 92 ? -10.243 10.698 11.932 1.00 78.19 92 ASP A CA 1
ATOM 711 C C . ASP A 1 92 ? -10.125 10.190 10.482 1.00 78.19 92 ASP A C 1
ATOM 713 O O . ASP A 1 92 ? -11.130 9.853 9.851 1.00 78.19 92 ASP A O 1
ATOM 717 N N . THR A 1 93 ? -8.910 10.108 9.934 1.00 80.44 93 THR A N 1
ATOM 718 C CA . THR A 1 93 ? -8.670 9.604 8.577 1.00 80.44 93 THR A CA 1
ATOM 719 C C . THR A 1 93 ? -8.918 8.103 8.526 1.00 80.44 93 THR A C 1
ATOM 721 O O . THR A 1 93 ? -8.155 7.309 9.068 1.00 80.44 93 THR A O 1
ATOM 724 N N . VAL A 1 94 ? -9.992 7.703 7.848 1.00 84.81 94 VAL A N 1
ATOM 725 C CA . VAL A 1 94 ? -10.319 6.285 7.625 1.00 84.81 94 VAL A CA 1
ATOM 726 C C . VAL A 1 94 ? -9.622 5.746 6.380 1.00 84.81 94 VAL A C 1
ATOM 728 O O . VAL A 1 94 ? -9.222 4.590 6.356 1.00 84.81 94 VAL A O 1
ATOM 731 N N . THR A 1 95 ? -9.457 6.573 5.350 1.00 87.25 95 THR A N 1
ATOM 732 C CA . THR A 1 95 ? -8.859 6.179 4.072 1.00 87.25 95 THR A CA 1
ATOM 733 C C . THR A 1 95 ? -7.866 7.227 3.613 1.00 87.25 95 THR A C 1
ATOM 735 O O . THR A 1 95 ? -8.214 8.406 3.554 1.00 87.25 95 THR A O 1
ATOM 738 N N . HIS A 1 96 ? -6.670 6.792 3.240 1.00 87.31 96 HIS A N 1
ATOM 739 C CA . HIS A 1 96 ? -5.602 7.640 2.729 1.00 87.31 96 HIS A CA 1
ATOM 740 C C . HIS A 1 96 ? -5.049 7.057 1.437 1.00 87.31 96 HIS A C 1
ATOM 742 O O . HIS A 1 96 ? -4.835 5.850 1.343 1.00 87.31 96 HIS A O 1
ATOM 748 N N . LYS A 1 97 ? -4.863 7.902 0.426 1.00 89.25 97 LYS A N 1
ATOM 749 C CA . LYS A 1 97 ? -4.264 7.511 -0.850 1.00 89.25 97 LYS A CA 1
ATOM 750 C C . LYS A 1 97 ? -2.878 8.127 -0.920 1.00 89.25 97 LYS A C 1
ATOM 752 O O . LYS A 1 97 ? -2.756 9.337 -0.754 1.00 89.25 97 LYS A O 1
ATOM 757 N N . CYS A 1 98 ? -1.865 7.310 -1.156 1.00 84.81 98 CYS A N 1
ATOM 758 C CA . CYS A 1 98 ? -0.483 7.760 -1.108 1.00 84.81 98 CYS A CA 1
ATOM 759 C C . CYS A 1 98 ? 0.438 6.896 -1.965 1.00 84.81 98 CYS A C 1
ATOM 761 O O . CYS A 1 98 ? 0.150 5.725 -2.235 1.00 84.81 98 CYS A O 1
ATOM 763 N N . TYR A 1 99 ? 1.561 7.487 -2.360 1.00 83.44 99 TYR A N 1
ATOM 764 C CA . TYR A 1 99 ? 2.703 6.753 -2.884 1.00 83.44 99 TYR A CA 1
ATOM 765 C C . TYR A 1 99 ? 3.583 6.352 -1.711 1.00 83.44 99 TYR A C 1
ATOM 767 O O . TYR A 1 99 ? 4.001 7.184 -0.910 1.00 83.44 99 TYR A O 1
ATOM 775 N N . VAL A 1 100 ? 3.831 5.055 -1.585 1.00 80.38 100 VAL A N 1
ATOM 776 C CA . VAL A 1 100 ? 4.371 4.459 -0.357 1.00 80.38 100 VAL A CA 1
ATOM 777 C C . VAL A 1 100 ? 5.749 5.009 0.022 1.00 80.38 100 VAL A C 1
ATOM 779 O O . VAL A 1 100 ? 6.039 5.144 1.207 1.00 80.38 100 VAL A O 1
ATOM 782 N N . LEU A 1 101 ? 6.589 5.334 -0.965 1.00 73.44 101 LEU A N 1
ATOM 783 C CA . LEU A 1 101 ? 7.908 5.924 -0.719 1.00 73.44 101 LEU A CA 1
ATOM 784 C C . LEU A 1 101 ? 7.892 7.443 -0.580 1.00 73.44 101 LEU A C 1
ATOM 786 O O . LEU A 1 101 ? 8.848 7.980 -0.042 1.00 73.44 101 LEU A O 1
ATOM 790 N N . GLU A 1 102 ? 6.862 8.146 -1.038 1.00 76.38 102 GLU A N 1
ATOM 791 C CA . GLU A 1 102 ? 6.816 9.611 -0.917 1.00 76.38 102 GLU A CA 1
ATOM 792 C C . GLU A 1 102 ? 6.079 10.068 0.343 1.00 76.38 102 GLU A C 1
ATOM 794 O O . GLU A 1 102 ? 6.181 11.222 0.751 1.00 76.38 102 GLU A O 1
ATOM 799 N N . ASP A 1 103 ? 5.321 9.165 0.964 1.00 82.75 103 ASP A N 1
ATOM 800 C CA . ASP A 1 103 ? 4.479 9.481 2.104 1.00 82.75 103 ASP A CA 1
ATOM 801 C C . ASP A 1 103 ? 5.188 9.212 3.436 1.00 82.75 103 ASP A C 1
ATOM 803 O O . ASP A 1 103 ? 5.377 8.067 3.858 1.00 82.75 103 ASP A O 1
ATOM 807 N N . ASP A 1 104 ? 5.529 10.298 4.132 1.00 79.50 104 ASP A N 1
ATOM 808 C CA . ASP A 1 104 ? 6.165 10.272 5.453 1.00 79.50 104 ASP A CA 1
ATOM 809 C C . ASP A 1 104 ? 5.354 9.478 6.494 1.00 79.50 104 ASP A C 1
ATOM 811 O O . ASP A 1 104 ? 5.927 8.843 7.385 1.00 79.50 104 ASP A O 1
ATOM 815 N N . ALA A 1 105 ? 4.017 9.485 6.399 1.00 82.94 105 ALA A N 1
ATOM 816 C CA . ALA A 1 105 ? 3.160 8.749 7.326 1.00 82.94 105 ALA A CA 1
ATOM 817 C C . ALA A 1 105 ? 3.330 7.240 7.125 1.00 82.94 105 ALA A C 1
ATOM 819 O O . ALA A 1 105 ? 3.382 6.482 8.098 1.00 82.94 105 ALA A O 1
ATOM 820 N N . MET A 1 106 ? 3.417 6.802 5.864 1.00 83.38 106 MET A N 1
ATOM 821 C CA . MET A 1 106 ? 3.620 5.396 5.515 1.00 83.38 106 MET A CA 1
ATOM 822 C C . MET A 1 106 ? 5.011 4.933 5.903 1.00 83.38 106 MET A C 1
ATOM 824 O O . MET A 1 106 ? 5.132 3.928 6.605 1.00 83.38 106 MET A O 1
ATOM 828 N N . GLN A 1 107 ? 6.043 5.703 5.560 1.00 82.56 107 GLN A N 1
ATOM 829 C CA . GLN A 1 107 ? 7.406 5.401 5.991 1.00 82.56 107 GLN A CA 1
ATOM 830 C C . GLN A 1 107 ? 7.519 5.279 7.518 1.00 82.56 107 GLN A C 1
ATOM 832 O O . GLN A 1 107 ? 8.243 4.417 8.013 1.00 82.56 107 GLN A O 1
ATOM 837 N N . GLY A 1 108 ? 6.769 6.092 8.271 1.00 81.88 108 GLY A N 1
ATOM 838 C CA . GLY A 1 108 ? 6.776 6.074 9.734 1.00 81.88 108 GLY A CA 1
ATOM 839 C C . GLY A 1 108 ? 6.145 4.835 10.378 1.00 81.88 108 GLY A C 1
ATOM 840 O O . GLY A 1 108 ? 6.523 4.482 11.496 1.00 81.88 108 GLY A O 1
ATOM 841 N N . ILE A 1 109 ? 5.199 4.166 9.708 1.00 83.81 109 ILE A N 1
ATOM 842 C CA . ILE A 1 109 ? 4.550 2.949 10.237 1.00 83.81 109 ILE A CA 1
ATOM 843 C C . ILE A 1 109 ? 5.109 1.656 9.661 1.00 83.81 109 ILE A C 1
ATOM 845 O O . ILE A 1 109 ? 4.881 0.587 10.226 1.00 83.81 109 ILE A O 1
ATOM 849 N N . MET A 1 110 ? 5.774 1.726 8.515 1.00 84.94 110 MET A N 1
ATOM 850 C CA . MET A 1 110 ? 6.253 0.543 7.824 1.00 84.94 110 MET A CA 1
ATOM 851 C C . MET A 1 110 ? 7.466 -0.044 8.532 1.00 84.94 110 MET A C 1
ATOM 853 O O . MET A 1 110 ? 8.454 0.626 8.815 1.00 84.94 110 MET A O 1
ATOM 857 N N . GLU A 1 111 ? 7.414 -1.349 8.761 1.00 83.31 111 GLU A N 1
ATOM 858 C CA . GLU A 1 111 ? 8.551 -2.094 9.270 1.00 83.31 111 GLU A CA 1
ATOM 859 C C . GLU A 1 111 ? 9.278 -2.771 8.113 1.00 83.31 111 GLU A C 1
ATOM 861 O O . GLU A 1 111 ? 8.754 -3.699 7.487 1.00 83.31 111 GLU A O 1
ATOM 866 N N . ALA A 1 112 ? 10.516 -2.351 7.863 1.00 80.75 112 ALA A N 1
ATOM 867 C CA . ALA A 1 112 ? 11.412 -3.058 6.965 1.00 80.75 112 ALA A CA 1
ATOM 868 C C . ALA A 1 112 ? 11.891 -4.367 7.601 1.00 80.75 112 ALA A C 1
ATOM 870 O O . ALA A 1 112 ? 12.650 -4.385 8.571 1.00 80.75 112 ALA A O 1
ATOM 871 N N . LYS A 1 113 ? 11.465 -5.489 7.023 1.00 76.06 113 LYS A N 1
ATOM 872 C CA . LYS A 1 113 ? 11.979 -6.822 7.322 1.00 76.06 113 LYS A CA 1
ATOM 873 C C . LYS A 1 113 ? 12.852 -7.264 6.156 1.00 76.06 113 LYS A C 1
ATOM 875 O O . LYS A 1 113 ? 12.380 -7.827 5.175 1.00 76.06 113 LYS A O 1
ATOM 880 N N . SER A 1 114 ? 14.155 -7.035 6.284 1.00 66.12 114 SER A N 1
ATOM 881 C CA . SER A 1 114 ? 15.124 -7.683 5.404 1.00 66.12 114 SER A CA 1
ATOM 882 C C . SER A 1 114 ? 15.312 -9.125 5.869 1.00 66.12 114 SER A C 1
ATOM 884 O O . SER A 1 114 ? 15.703 -9.380 7.015 1.00 66.12 114 SER A O 1
ATOM 886 N N . GLY A 1 115 ? 14.989 -10.086 5.003 1.00 52.09 115 GLY A N 1
ATOM 887 C CA . GLY A 1 115 ? 15.313 -11.486 5.227 1.00 52.09 115 GLY A CA 1
ATOM 888 C C . GLY A 1 115 ? 16.826 -11.656 5.242 1.00 52.09 115 GLY A C 1
ATOM 889 O O . GLY A 1 115 ? 17.429 -11.929 4.208 1.00 52.09 115 GLY A O 1
ATOM 890 N N . SER A 1 116 ? 17.449 -11.498 6.413 1.00 42.22 116 SER A N 1
ATOM 891 C CA . SER A 1 116 ? 18.856 -11.832 6.599 1.00 42.22 116 SER A CA 1
ATOM 892 C C . SER A 1 116 ? 19.036 -13.280 6.157 1.00 42.22 116 SER A C 1
ATOM 894 O O . SER A 1 116 ? 18.375 -14.182 6.685 1.00 42.22 116 SER A O 1
ATOM 896 N N . ASN A 1 117 ? 19.877 -13.480 5.143 1.00 41.72 117 ASN A N 1
ATOM 897 C CA . ASN A 1 117 ? 20.314 -14.780 4.668 1.00 41.72 117 ASN A CA 1
ATOM 898 C C . ASN A 1 117 ? 20.888 -15.533 5.874 1.00 41.72 117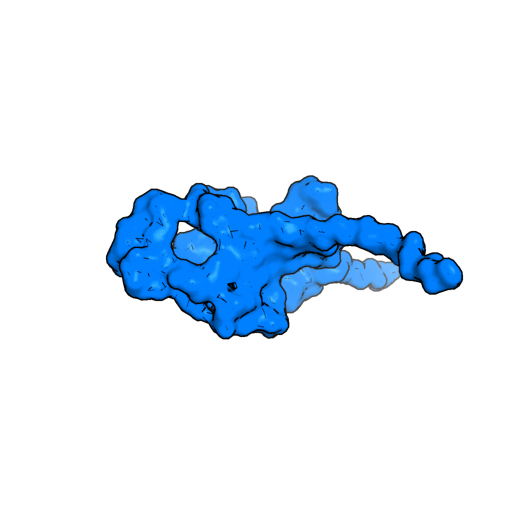 ASN A C 1
ATOM 900 O O . ASN A 1 117 ? 22.064 -15.383 6.202 1.00 41.72 117 ASN A O 1
ATOM 904 N N . ARG A 1 118 ? 20.059 -16.301 6.594 1.00 40.44 118 ARG A N 1
ATOM 905 C CA . ARG A 1 118 ? 20.579 -17.283 7.540 1.00 40.44 118 ARG A CA 1
ATOM 906 C C . ARG A 1 118 ? 21.424 -18.207 6.674 1.00 40.44 118 ARG A C 1
ATOM 908 O O . ARG A 1 118 ? 20.849 -18.829 5.778 1.00 40.44 118 ARG A O 1
ATOM 915 N N . PRO A 1 119 ? 22.748 -18.298 6.882 1.00 39.81 119 PRO A N 1
ATOM 916 C CA . PRO A 1 119 ? 23.538 -19.245 6.126 1.00 39.81 119 PRO A CA 1
ATOM 917 C C . PRO A 1 119 ? 22.903 -20.621 6.331 1.00 39.81 119 PRO A C 1
ATOM 919 O O . PRO A 1 119 ? 22.716 -21.074 7.464 1.00 39.81 119 PRO A O 1
ATOM 922 N N . PHE A 1 120 ? 22.512 -21.257 5.227 1.00 39.91 120 PHE A N 1
ATOM 923 C CA . PHE A 1 120 ? 22.198 -22.678 5.164 1.00 39.91 120 PHE A CA 1
ATOM 924 C C . PHE A 1 120 ? 23.415 -23.440 5.711 1.00 39.91 120 PHE A C 1
ATOM 926 O O . PHE A 1 120 ? 24.360 -23.727 4.984 1.00 39.91 120 PHE A O 1
ATOM 933 N N . GLY A 1 121 ? 23.453 -23.684 7.022 1.00 46.06 121 GLY A N 1
ATOM 934 C CA . GLY A 1 121 ? 24.694 -24.124 7.654 1.00 46.06 121 GLY A CA 1
ATOM 935 C C . GLY A 1 121 ? 24.649 -24.223 9.173 1.00 46.06 121 GLY A C 1
ATOM 936 O O . GLY A 1 121 ? 25.591 -23.814 9.835 1.00 46.06 121 GLY A O 1
ATOM 937 N N . ALA A 1 122 ? 23.585 -24.779 9.747 1.00 44.22 122 ALA A N 1
ATOM 938 C CA . ALA A 1 122 ? 23.633 -25.287 11.119 1.00 44.22 122 ALA A CA 1
ATOM 939 C C . ALA A 1 122 ? 23.041 -26.699 11.176 1.00 44.22 122 ALA A C 1
ATOM 941 O O . ALA A 1 122 ? 22.059 -26.965 11.864 1.00 44.22 122 ALA A O 1
ATOM 942 N N . ARG A 1 123 ? 23.662 -27.628 10.437 1.00 47.16 123 ARG A N 1
ATOM 943 C CA . ARG A 1 123 ? 23.632 -29.043 10.817 1.00 47.16 123 ARG A CA 1
ATOM 944 C C . ARG A 1 123 ? 24.472 -29.169 12.091 1.00 47.16 123 ARG A C 1
ATOM 946 O O . ARG A 1 123 ? 25.694 -29.218 12.007 1.00 47.16 123 ARG A O 1
ATOM 953 N N . ARG A 1 124 ? 23.832 -29.172 13.263 1.00 46.94 124 ARG A N 1
ATOM 954 C CA . ARG A 1 124 ? 24.447 -29.743 14.468 1.00 46.94 124 ARG A CA 1
ATOM 955 C C . ARG A 1 124 ? 24.397 -31.262 14.310 1.00 46.94 124 ARG A C 1
ATOM 957 O O . ARG A 1 1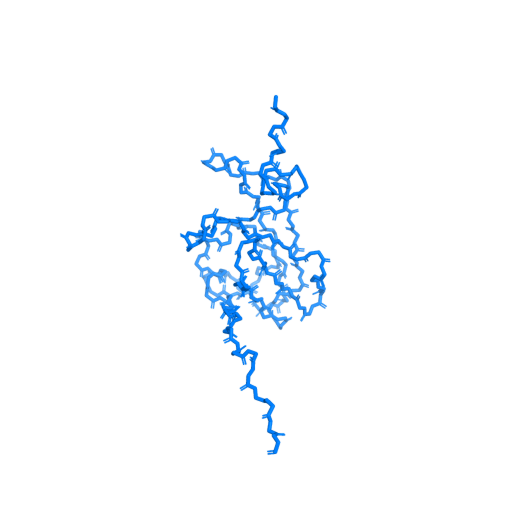24 ? 23.313 -31.838 14.375 1.00 46.94 124 ARG A O 1
ATOM 964 N N . GLY A 1 125 ? 25.546 -31.847 13.982 1.00 42.31 125 GLY A N 1
ATOM 965 C CA . GLY A 1 125 ? 25.864 -33.229 14.344 1.00 42.31 125 GLY A CA 1
ATOM 966 C C . GLY A 1 125 ? 26.298 -33.298 15.800 1.00 42.31 125 GLY A C 1
ATOM 967 O O . GLY A 1 125 ? 26.659 -32.229 16.347 1.00 42.31 125 GLY A O 1
#

Radius of gyration: 16.38 Å; chains: 1; bounding box: 37×47×46 Å

Sequence (125 aa):
MTECPHADFHPVVAKLTLCDDEETNGVFILDPGSAPNNWRLVSTRSNFMLTFPSDVVHKLTVLSETDPACENHHLLQVEFHKGKAPPPLPSDTVTHKCYVLEDDAMQGIMEAKSGSNRPFGARRG

pLDDT: mean 74.33, std 14.18, range [39.75, 89.81]

Organism: Guillardia theta (NCBI:txid55529)

Foldseek 3Di:
DPPPPPPCPPVVNLQQFLAADPVFRWTWGFPPPADQQWTKIQTPGAQKMKTAHSQFFRDKDFDSDADPVGRRHTKIKTATDQQRQFPPDDSRDRIDIDRQVVDPSNVVRIDIDHPDPPPPDPPDD

Secondary structure (DSSP, 8-state):
------GGGSTTTTTTEEEEETTTTEEEEE-TT-BTTB-EEEESSSSEEEE--TTTEEEEEEEEEE-SS-TTPEEEEEEEPTT-PPTTS-TT--EEEE-TTT-HHHHHH-EEEE-----S-----